Protein AF-A0A2E6XCW4-F1 (afdb_monomer_lite)

Structure (mmCIF, N/CA/C/O backbone):
data_AF-A0A2E6XCW4-F1
#
_entry.id   AF-A0A2E6XCW4-F1
#
loop_
_atom_site.group_PDB
_atom_site.id
_atom_site.type_symbol
_atom_site.label_atom_id
_atom_site.label_alt_id
_atom_site.label_comp_id
_atom_site.label_asym_id
_atom_site.label_entity_id
_atom_site.label_seq_id
_atom_site.pdbx_PDB_ins_code
_atom_site.Cartn_x
_atom_site.Cartn_y
_atom_site.Cartn_z
_atom_site.occupancy
_atom_site.B_iso_or_equiv
_atom_site.auth_seq_id
_atom_site.auth_comp_id
_atom_site.auth_asym_id
_atom_site.auth_atom_id
_atom_site.pdbx_PDB_model_num
ATOM 1 N N . MET A 1 1 ? -3.530 16.787 0.121 1.00 59.91 1 MET A N 1
ATOM 2 C CA . MET A 1 1 ? -4.184 15.929 1.139 1.00 59.91 1 MET A CA 1
ATOM 3 C C . MET A 1 1 ? -5.094 16.682 2.126 1.00 59.91 1 MET A C 1
ATOM 5 O O . MET A 1 1 ? -5.271 16.229 3.245 1.00 59.91 1 MET A O 1
ATOM 9 N N . MET A 1 2 ? -5.772 17.765 1.715 1.00 51.75 2 MET A N 1
ATOM 10 C CA . MET A 1 2 ? -6.749 18.475 2.572 1.00 51.75 2 MET A CA 1
ATOM 11 C C . MET A 1 2 ? -8.175 18.537 1.976 1.00 51.75 2 MET A C 1
ATOM 13 O O . MET A 1 2 ? -9.030 19.211 2.532 1.00 51.75 2 MET A O 1
ATOM 17 N N . HIS A 1 3 ? -8.447 17.809 0.877 1.00 69.50 3 HIS A N 1
ATOM 18 C CA . HIS A 1 3 ? -9.730 17.853 0.144 1.00 69.50 3 HIS A CA 1
ATOM 19 C C . HIS A 1 3 ? -10.192 16.494 -0.439 1.00 69.50 3 HIS A C 1
ATOM 21 O O . HIS A 1 3 ? -10.908 16.471 -1.433 1.00 69.50 3 HIS A O 1
ATOM 27 N N . THR A 1 4 ? -9.771 15.353 0.121 1.00 81.75 4 THR A N 1
ATOM 28 C CA . THR A 1 4 ? -10.329 14.041 -0.287 1.00 81.75 4 THR A CA 1
ATOM 29 C C . THR A 1 4 ? -11.581 13.721 0.535 1.00 81.75 4 THR A C 1
ATOM 31 O O . THR A 1 4 ? -11.649 14.093 1.707 1.00 81.75 4 THR A O 1
ATOM 34 N N . GLY A 1 5 ? -12.550 13.017 -0.058 1.00 91.06 5 GLY A N 1
ATOM 35 C CA . GLY A 1 5 ? -13.718 12.494 0.660 1.00 91.06 5 GLY A CA 1
ATOM 36 C C . GLY A 1 5 ? -13.362 11.414 1.691 1.00 91.06 5 GLY A C 1
ATOM 37 O O . GLY A 1 5 ? -14.079 11.262 2.674 1.00 91.06 5 GLY A O 1
ATOM 38 N N . ASN A 1 6 ? -12.213 10.742 1.520 1.00 90.12 6 ASN A N 1
ATOM 39 C CA . ASN A 1 6 ? -11.754 9.639 2.371 1.00 90.12 6 ASN A CA 1
ATOM 40 C C . ASN A 1 6 ? -10.370 9.942 2.985 1.00 90.12 6 ASN A C 1
ATOM 42 O O . ASN A 1 6 ? -9.367 9.319 2.635 1.00 90.12 6 ASN A O 1
ATOM 46 N N . PRO A 1 7 ? -10.261 10.909 3.915 1.00 92.19 7 PRO A N 1
ATOM 47 C CA . PRO A 1 7 ? -8.972 11.336 4.462 1.00 92.19 7 PRO A CA 1
ATOM 48 C C . PRO A 1 7 ? -8.257 10.260 5.287 1.00 92.19 7 PRO A C 1
ATOM 50 O O . PRO A 1 7 ? -7.034 10.309 5.404 1.00 92.19 7 PRO A O 1
ATOM 53 N N . LEU A 1 8 ? -8.991 9.311 5.877 1.00 92.81 8 LEU A N 1
ATOM 54 C CA . LEU A 1 8 ? -8.398 8.190 6.608 1.00 92.81 8 LEU A CA 1
ATOM 55 C C . LEU A 1 8 ? -7.685 7.222 5.659 1.00 92.81 8 LEU A C 1
ATOM 57 O O . LEU A 1 8 ? -6.536 6.874 5.908 1.00 92.81 8 LEU A O 1
ATOM 61 N N . GLU A 1 9 ? -8.345 6.839 4.568 1.00 93.75 9 GLU A N 1
ATOM 62 C CA . GLU A 1 9 ? -7.802 5.925 3.560 1.00 93.75 9 GLU A CA 1
ATOM 63 C C . GLU A 1 9 ? -6.494 6.466 2.975 1.00 93.75 9 GLU A C 1
ATOM 65 O O . GLU A 1 9 ? -5.464 5.803 3.034 1.00 93.75 9 GLU A O 1
ATOM 70 N N . GLU A 1 10 ? -6.484 7.727 2.540 1.00 93.50 10 GLU A N 1
ATOM 71 C CA . GLU A 1 10 ? -5.279 8.356 1.984 1.00 93.50 10 GLU A CA 1
ATOM 72 C C . GLU A 1 10 ? -4.138 8.468 3.012 1.00 93.50 10 GLU A C 1
ATOM 74 O O . GLU A 1 10 ? -2.962 8.338 2.669 1.00 93.50 10 GLU A O 1
ATOM 79 N N . LYS A 1 11 ? -4.455 8.670 4.299 1.00 93.62 11 LYS A N 1
ATOM 80 C CA . LYS A 1 11 ? -3.440 8.630 5.365 1.00 93.62 11 LYS A CA 1
ATOM 81 C C . LYS A 1 11 ? -2.888 7.222 5.575 1.00 93.62 11 LYS A C 1
ATOM 83 O O . LYS A 1 11 ? -1.691 7.087 5.816 1.00 93.62 11 LYS A O 1
ATOM 88 N N . MET A 1 12 ? -3.726 6.193 5.474 1.00 94.44 12 MET A N 1
ATOM 89 C CA . MET A 1 12 ? -3.289 4.800 5.566 1.00 94.44 12 MET A CA 1
ATOM 90 C C . MET A 1 12 ? -2.392 4.414 4.390 1.00 94.44 12 MET A C 1
ATOM 92 O O . MET A 1 12 ? -1.363 3.780 4.599 1.00 94.44 12 MET A O 1
ATOM 96 N N . VAL A 1 13 ? -2.714 4.865 3.177 1.00 93.75 13 VAL A N 1
ATOM 97 C CA . VAL A 1 13 ? -1.844 4.703 2.003 1.00 93.75 13 VAL A CA 1
ATOM 98 C C . VAL A 1 13 ? -0.467 5.309 2.260 1.00 93.75 13 VAL A C 1
ATOM 100 O O . VAL A 1 13 ? 0.542 4.638 2.052 1.00 93.75 13 VAL A O 1
ATOM 103 N N . LEU A 1 14 ? -0.402 6.549 2.764 1.00 92.06 14 LEU A N 1
ATOM 104 C CA . LEU A 1 14 ? 0.879 7.170 3.115 1.00 92.06 14 LEU A CA 1
ATOM 105 C C . LEU A 1 14 ? 1.634 6.382 4.182 1.00 92.06 14 LEU A C 1
ATOM 107 O O . LEU A 1 14 ? 2.839 6.183 4.050 1.00 92.06 14 LEU A O 1
ATOM 111 N N . PHE A 1 15 ? 0.940 5.940 5.230 1.00 93.38 15 PHE A N 1
ATOM 112 C CA . PHE A 1 15 ? 1.529 5.134 6.293 1.00 93.38 15 PHE A CA 1
ATOM 113 C C . PHE A 1 15 ? 2.190 3.867 5.731 1.00 93.38 15 PHE A C 1
ATOM 115 O O . PHE A 1 15 ? 3.363 3.614 6.003 1.00 93.38 15 PHE A O 1
ATOM 122 N N . TRP A 1 16 ? 1.485 3.116 4.881 1.00 93.44 16 TRP A N 1
ATOM 123 C CA . TRP A 1 16 ? 2.028 1.903 4.272 1.00 93.44 16 TRP A CA 1
ATOM 124 C C . TRP A 1 16 ? 3.146 2.179 3.272 1.00 93.44 16 TRP A C 1
ATOM 126 O O . TRP A 1 16 ? 4.148 1.464 3.265 1.00 93.44 16 TRP A O 1
ATOM 136 N N . HIS A 1 17 ? 3.027 3.249 2.487 1.00 90.12 17 HIS A N 1
ATOM 137 C CA . HIS A 1 17 ? 4.081 3.673 1.572 1.00 90.12 17 HIS A CA 1
ATOM 138 C C . HIS A 1 17 ? 5.382 4.021 2.314 1.00 90.12 17 HIS A C 1
ATOM 140 O O . HIS A 1 17 ? 6.464 3.707 1.828 1.00 90.12 17 HIS A O 1
ATOM 146 N N . GLN A 1 18 ? 5.304 4.608 3.514 1.00 88.38 1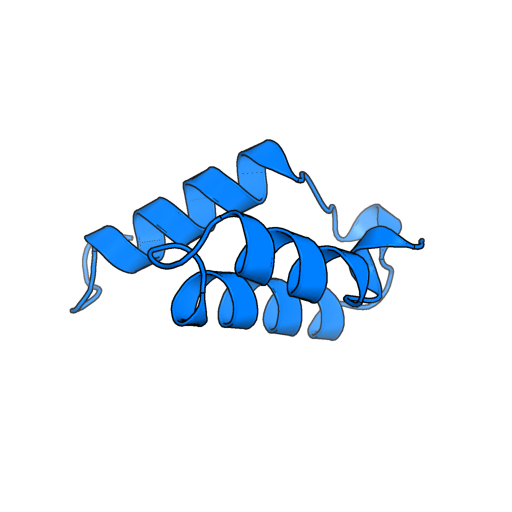8 GLN A N 1
ATOM 147 C CA . GLN A 1 18 ? 6.487 4.863 4.348 1.00 88.38 18 GLN A CA 1
ATOM 148 C C . GLN A 1 18 ? 7.100 3.584 4.937 1.00 88.38 18 GLN A C 1
ATOM 150 O O . GLN A 1 18 ? 8.312 3.529 5.118 1.00 88.38 18 GLN A O 1
ATOM 155 N N . ILE A 1 19 ? 6.293 2.558 5.226 1.00 90.38 19 ILE A N 1
ATOM 156 C CA . ILE A 1 19 ? 6.780 1.287 5.788 1.00 90.38 19 ILE A CA 1
ATOM 157 C C . ILE A 1 19 ? 7.467 0.427 4.726 1.00 90.38 19 ILE A C 1
ATOM 159 O O . ILE A 1 19 ? 8.536 -0.121 4.980 1.00 90.38 1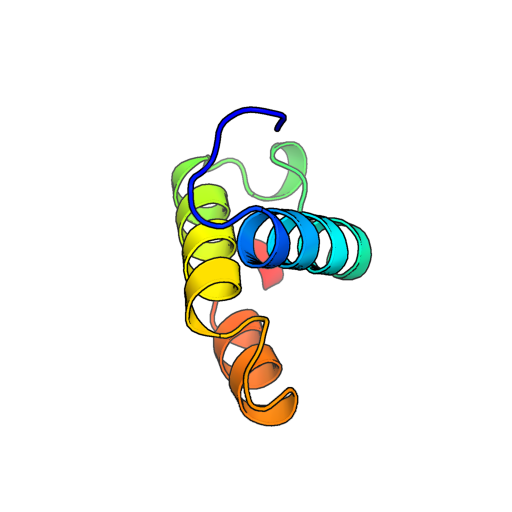9 ILE A O 1
ATOM 163 N N . PHE A 1 20 ? 6.854 0.292 3.550 1.00 86.75 20 PHE A N 1
ATOM 164 C CA . PHE A 1 20 ? 7.358 -0.590 2.492 1.00 86.75 20 PHE A CA 1
ATOM 165 C C . PHE A 1 20 ? 8.247 0.129 1.468 1.00 86.75 20 PHE A C 1
ATOM 167 O O . PHE A 1 20 ? 8.857 -0.538 0.637 1.00 86.75 20 PHE A O 1
ATOM 174 N N . ALA A 1 21 ? 8.352 1.460 1.575 1.00 67.25 21 ALA A N 1
ATOM 175 C CA . ALA A 1 21 ? 9.376 2.333 0.996 1.00 67.25 21 ALA A CA 1
ATOM 176 C C . ALA A 1 21 ? 9.860 1.927 -0.409 1.00 67.25 21 ALA A C 1
ATOM 178 O O . ALA A 1 21 ? 11.040 1.667 -0.644 1.00 67.25 21 ALA A O 1
ATOM 179 N N . THR A 1 22 ? 8.938 1.897 -1.365 1.00 69.56 22 THR A N 1
ATOM 180 C CA . THR A 1 22 ? 9.214 1.666 -2.786 1.00 69.56 22 THR A CA 1
ATOM 181 C C . THR A 1 22 ? 9.439 3.004 -3.497 1.00 69.56 22 THR A C 1
ATOM 183 O O . THR A 1 22 ? 8.539 3.830 -3.643 1.00 69.56 22 THR A O 1
ATOM 186 N N . GLY A 1 23 ? 10.680 3.257 -3.920 1.00 67.38 23 GLY A N 1
ATOM 187 C CA . GLY A 1 23 ? 11.052 4.474 -4.649 1.00 67.38 23 GLY A CA 1
ATOM 188 C C . GLY A 1 23 ? 10.975 4.298 -6.167 1.00 67.38 23 GLY A C 1
ATOM 189 O O . GLY A 1 23 ? 11.370 3.257 -6.685 1.00 67.38 23 GLY A O 1
ATOM 190 N N . GLN A 1 24 ? 10.548 5.335 -6.900 1.00 65.44 24 GLN A N 1
ATOM 191 C CA . GLN A 1 24 ? 10.544 5.342 -8.380 1.00 65.44 24 GLN A CA 1
ATOM 192 C C . GLN A 1 24 ? 11.905 4.963 -8.974 1.00 65.44 24 GLN A C 1
ATOM 194 O O . GLN A 1 24 ? 11.970 4.198 -9.928 1.00 65.44 24 GLN A O 1
ATOM 199 N N . SER A 1 25 ? 12.993 5.435 -8.360 1.00 69.50 25 SER A N 1
ATOM 200 C CA . SER A 1 25 ? 14.365 5.146 -8.791 1.00 69.50 25 SER A CA 1
ATOM 201 C C . SER A 1 25 ? 14.735 3.659 -8.754 1.00 69.50 25 SER A C 1
ATOM 203 O O . SER A 1 25 ? 15.749 3.285 -9.329 1.00 69.50 25 SER A O 1
ATOM 205 N N . LYS A 1 26 ? 13.958 2.834 -8.042 1.00 64.94 26 LYS A N 1
ATOM 206 C CA . LYS A 1 26 ? 14.146 1.384 -7.914 1.00 64.94 26 LYS A CA 1
ATOM 207 C C . LYS A 1 26 ? 13.288 0.608 -8.924 1.00 64.94 26 LYS A C 1
ATOM 209 O O . LYS A 1 26 ? 13.740 -0.370 -9.498 1.00 64.94 26 LYS A O 1
ATOM 214 N N . VAL A 1 27 ? 12.057 1.069 -9.145 1.00 70.06 27 VAL A N 1
ATOM 215 C CA . VAL A 1 27 ? 11.027 0.348 -9.912 1.00 70.06 27 VAL A CA 1
ATOM 216 C C . VAL A 1 27 ? 11.081 0.667 -11.415 1.00 70.06 27 VAL A C 1
ATOM 218 O O . VAL A 1 27 ? 10.597 -0.120 -12.228 1.00 70.06 27 VAL A O 1
ATOM 221 N N . ASP A 1 28 ? 11.657 1.816 -11.797 1.00 70.94 28 ASP A N 1
ATOM 222 C CA . ASP A 1 28 ? 11.830 2.322 -13.179 1.00 70.94 28 ASP A CA 1
ATOM 223 C C . ASP A 1 28 ? 10.512 2.516 -13.978 1.00 70.94 28 ASP A C 1
ATOM 225 O O . ASP A 1 28 ? 10.479 3.140 -15.037 1.00 70.94 28 ASP A O 1
ATOM 229 N N . HIS A 1 29 ? 9.382 2.044 -13.434 1.00 77.50 29 HIS A N 1
ATOM 230 C CA . HIS A 1 29 ? 8.049 2.069 -14.026 1.00 77.50 29 HIS A CA 1
ATOM 231 C C . HIS A 1 29 ? 7.038 2.671 -13.051 1.00 77.50 29 HIS A C 1
ATOM 233 O O . HIS A 1 29 ? 6.602 2.047 -12.082 1.00 77.50 29 HIS A O 1
ATOM 239 N N . TRP A 1 30 ? 6.595 3.890 -13.350 1.00 78.50 30 TRP A N 1
ATOM 240 C CA . TRP A 1 30 ? 5.685 4.627 -12.475 1.00 78.50 30 TRP A CA 1
ATOM 241 C C . TRP A 1 30 ? 4.304 3.981 -12.307 1.00 78.50 30 TRP A C 1
ATOM 243 O O . TRP A 1 30 ? 3.683 4.153 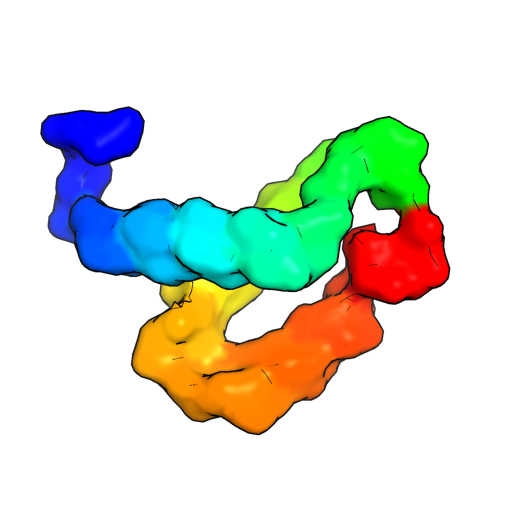-11.259 1.00 78.50 30 TRP A O 1
ATOM 253 N N . HIS A 1 31 ? 3.846 3.216 -13.301 1.00 84.38 31 HIS A N 1
ATOM 254 C CA . HIS A 1 31 ? 2.566 2.506 -13.267 1.00 84.38 31 HIS A CA 1
ATOM 255 C C . HIS A 1 31 ? 2.494 1.482 -12.128 1.00 84.38 31 HIS A C 1
ATOM 257 O O . HIS A 1 31 ? 1.457 1.357 -11.483 1.00 84.38 31 HIS A O 1
ATOM 263 N N . GLU A 1 32 ? 3.600 0.798 -11.836 1.00 85.12 32 GLU A N 1
ATOM 264 C CA . GLU A 1 32 ? 3.649 -0.221 -10.783 1.00 85.12 32 GLU A CA 1
ATOM 265 C C . GLU A 1 32 ? 3.486 0.401 -9.392 1.00 85.12 32 GLU A C 1
ATOM 267 O O . GLU A 1 32 ? 2.829 -0.155 -8.511 1.00 85.12 32 GLU A O 1
ATOM 272 N N . LEU A 1 33 ? 4.019 1.612 -9.208 1.00 87.12 33 LEU A N 1
ATOM 273 C CA . LEU A 1 33 ? 3.846 2.377 -7.975 1.00 87.12 33 LEU A CA 1
ATOM 274 C C . LEU A 1 33 ? 2.411 2.878 -7.798 1.00 87.12 33 LEU A C 1
ATOM 276 O O . LEU A 1 33 ? 1.912 2.888 -6.676 1.00 87.12 33 LEU A O 1
ATOM 280 N N . ILE A 1 34 ? 1.717 3.229 -8.884 1.00 89.62 34 ILE A N 1
ATOM 281 C CA . ILE A 1 34 ? 0.282 3.538 -8.816 1.00 89.62 34 ILE A CA 1
ATOM 282 C C . ILE A 1 34 ? -0.520 2.291 -8.457 1.00 89.62 34 ILE A C 1
ATOM 284 O O . ILE A 1 34 ? -1.330 2.351 -7.539 1.00 89.62 34 ILE A O 1
ATOM 288 N N . ALA A 1 35 ? -0.241 1.152 -9.095 1.00 90.19 35 ALA A N 1
ATOM 289 C CA . ALA A 1 35 ? -0.901 -0.108 -8.763 1.00 90.19 35 ALA A CA 1
ATOM 290 C C . ALA A 1 35 ? -0.686 -0.500 -7.290 1.00 90.19 35 ALA A C 1
ATOM 292 O O . ALA A 1 35 ? -1.587 -1.025 -6.638 1.00 90.19 35 ALA A O 1
ATOM 293 N N . GLN A 1 36 ? 0.494 -0.212 -6.734 1.00 90.81 36 GLN A N 1
ATOM 294 C CA . GLN A 1 36 ? 0.771 -0.424 -5.316 1.00 90.81 36 GLN A CA 1
ATOM 295 C C . GLN A 1 36 ? -0.020 0.535 -4.410 1.00 90.81 36 GLN A C 1
ATOM 297 O O . GLN A 1 36 ? -0.552 0.112 -3.385 1.00 90.81 36 GLN A O 1
ATOM 302 N N . ILE A 1 37 ? -0.123 1.814 -4.784 1.00 92.31 37 ILE A N 1
ATOM 303 C CA . ILE A 1 37 ? -0.935 2.811 -4.072 1.00 92.31 37 ILE A CA 1
ATOM 304 C C . ILE A 1 37 ? -2.413 2.406 -4.061 1.00 92.31 37 ILE A C 1
ATOM 306 O O . ILE A 1 37 ? -3.041 2.437 -3.003 1.00 92.31 37 ILE A O 1
ATOM 310 N N . ASP A 1 38 ? -2.954 1.986 -5.203 1.00 93.56 38 ASP A N 1
ATOM 311 C CA . ASP A 1 38 ? -4.346 1.545 -5.311 1.00 93.56 38 ASP A CA 1
ATOM 312 C C . ASP A 1 38 ? -4.584 0.256 -4.510 1.00 93.56 38 ASP A C 1
ATOM 314 O O . ASP A 1 38 ? -5.567 0.155 -3.779 1.00 93.56 38 ASP A O 1
ATOM 318 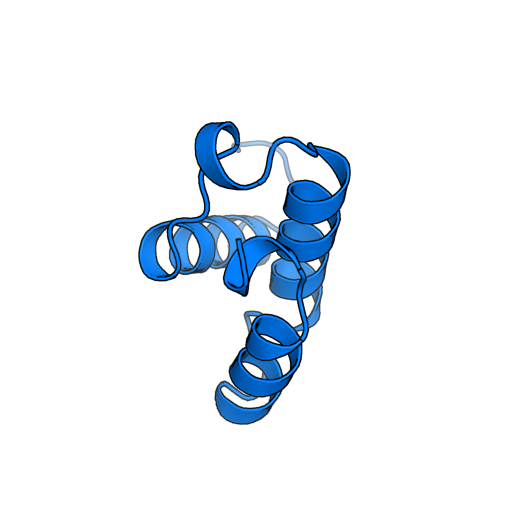N N . MET A 1 39 ? -3.623 -0.675 -4.503 1.00 94.25 39 MET A N 1
ATOM 319 C CA . MET A 1 39 ? -3.669 -1.842 -3.616 1.00 94.25 39 MET A CA 1
ATOM 320 C C . MET A 1 39 ? -3.735 -1.438 -2.134 1.00 94.25 39 MET A C 1
ATOM 322 O O . MET A 1 39 ? -4.512 -2.020 -1.372 1.00 94.25 39 MET A O 1
ATOM 326 N N . PHE A 1 40 ? -2.977 -0.420 -1.708 1.00 94.94 40 PHE A N 1
ATOM 327 C CA . PHE A 1 40 ? -3.065 0.089 -0.338 1.00 94.94 40 PHE A CA 1
ATOM 328 C C . PHE A 1 40 ? -4.397 0.785 -0.036 1.00 94.94 40 PHE A C 1
ATOM 330 O O . PHE A 1 40 ? -4.856 0.685 1.102 1.00 94.94 40 PHE A O 1
ATOM 337 N N . ARG A 1 41 ? -5.043 1.443 -1.007 1.00 94.31 41 ARG A N 1
ATOM 338 C CA . ARG A 1 41 ? -6.407 1.976 -0.825 1.00 94.31 41 ARG A CA 1
ATOM 339 C C . ARG A 1 41 ? -7.401 0.845 -0.579 1.00 94.31 41 ARG A C 1
ATOM 341 O O . ARG A 1 41 ? -8.139 0.879 0.401 1.00 94.31 41 ARG A O 1
ATOM 348 N N . ASP A 1 42 ? -7.328 -0.204 -1.394 1.00 94.88 42 ASP A N 1
ATOM 349 C CA . ASP A 1 42 ? -8.268 -1.326 -1.347 1.00 94.88 42 ASP A CA 1
ATOM 350 C C . ASP A 1 42 ? -8.075 -2.233 -0.121 1.00 94.88 42 ASP A C 1
ATOM 352 O O . ASP A 1 42 ? -9.036 -2.765 0.439 1.00 94.88 42 ASP A O 1
ATOM 356 N N . ARG A 1 43 ? -6.821 -2.470 0.290 1.00 95.12 43 ARG A N 1
ATOM 357 C CA . ARG A 1 43 ? -6.468 -3.496 1.293 1.00 95.12 43 ARG A CA 1
ATOM 358 C C . ARG A 1 43 ? -5.848 -2.938 2.570 1.00 95.12 43 ARG A C 1
ATOM 360 O O . ARG A 1 43 ? -5.793 -3.656 3.567 1.00 95.12 43 ARG A O 1
ATOM 367 N N . GLY A 1 44 ? -5.412 -1.679 2.580 1.00 93.81 44 GLY A N 1
ATOM 368 C CA . GLY A 1 44 ? -4.614 -1.094 3.663 1.00 93.81 44 GLY A CA 1
ATOM 369 C C . GLY A 1 44 ? -5.340 -0.919 4.998 1.00 93.81 44 GLY A C 1
ATOM 370 O O . GLY A 1 44 ? -4.684 -0.700 6.014 1.00 93.81 44 GLY A O 1
ATOM 371 N N . MET A 1 45 ? -6.671 -1.032 5.027 1.00 95.19 45 MET A N 1
ATOM 372 C CA . MET A 1 45 ? -7.479 -1.040 6.259 1.00 95.19 45 MET A CA 1
ATOM 373 C C . MET A 1 45 ? -8.036 -2.430 6.611 1.00 95.19 45 MET A C 1
ATOM 375 O O . MET A 1 45 ? -8.784 -2.570 7.577 1.00 95.19 45 MET A O 1
ATOM 379 N N . GLY A 1 46 ? -7.709 -3.453 5.817 1.00 93.56 46 GLY A N 1
ATOM 380 C CA . GLY A 1 46 ? -8.214 -4.813 5.968 1.00 93.56 46 GLY A CA 1
ATOM 381 C C . GLY A 1 46 ? -7.257 -5.746 6.714 1.00 93.56 46 GLY A C 1
ATOM 382 O O . GLY A 1 46 ? -6.491 -5.350 7.591 1.00 93.56 46 GLY A O 1
ATOM 383 N N . SER A 1 47 ? -7.310 -7.030 6.357 1.00 95.69 47 SER A N 1
ATOM 384 C CA . SER A 1 47 ? -6.422 -8.062 6.897 1.00 95.69 47 SER A CA 1
ATOM 385 C C . SER A 1 47 ? -4.964 -7.765 6.546 1.00 95.69 47 SER A C 1
ATOM 387 O O . SER A 1 47 ? -4.578 -7.783 5.376 1.00 95.69 47 SER A O 1
ATOM 389 N N . TYR A 1 48 ? -4.133 -7.567 7.572 1.00 93.00 48 TYR A N 1
ATOM 390 C CA . TYR A 1 48 ? -2.697 -7.344 7.396 1.00 93.00 48 TYR A CA 1
ATOM 391 C C . TYR A 1 48 ? -2.021 -8.498 6.643 1.00 93.00 48 TYR A C 1
ATOM 393 O O . TYR A 1 48 ? -1.174 -8.270 5.784 1.00 93.00 48 TYR A O 1
ATOM 401 N N . ARG A 1 49 ? -2.436 -9.744 6.916 1.00 94.94 49 ARG A N 1
ATOM 402 C CA . ARG A 1 49 ? -1.930 -10.932 6.213 1.00 94.94 49 ARG A CA 1
ATOM 403 C C . ARG A 1 49 ? -2.196 -10.837 4.714 1.00 94.94 49 ARG A C 1
ATOM 405 O O . ARG A 1 49 ? -1.281 -11.061 3.930 1.00 94.94 49 ARG A O 1
ATOM 412 N N . ASP A 1 50 ? -3.428 -10.524 4.333 1.00 95.00 50 ASP A N 1
ATOM 413 C CA . ASP A 1 50 ? -3.827 -10.534 2.924 1.00 95.00 50 ASP A CA 1
ATOM 414 C C . ASP A 1 50 ? -3.184 -9.365 2.181 1.00 95.00 50 ASP A C 1
ATOM 416 O O . ASP A 1 50 ? -2.676 -9.541 1.078 1.00 95.00 50 ASP A O 1
ATOM 420 N N . MET A 1 51 ? -3.105 -8.199 2.829 1.00 94.75 51 MET A N 1
ATOM 421 C CA . MET A 1 51 ? -2.375 -7.046 2.309 1.00 94.75 51 MET A CA 1
ATOM 422 C C . MET A 1 51 ? -0.899 -7.385 2.052 1.00 94.75 51 MET A C 1
ATOM 424 O O . MET A 1 51 ? -0.381 -7.060 0.990 1.00 94.75 51 MET A O 1
ATOM 428 N N . LEU A 1 52 ? -0.220 -8.072 2.980 1.00 92.94 52 LEU A N 1
ATOM 429 C CA . LEU A 1 52 ? 1.170 -8.495 2.780 1.00 92.94 52 LEU A CA 1
ATOM 430 C C . LEU A 1 52 ? 1.328 -9.502 1.636 1.00 92.94 52 LEU A C 1
ATOM 432 O O . LEU A 1 52 ? 2.309 -9.435 0.897 1.00 92.94 52 LEU A O 1
ATOM 436 N N . VAL A 1 53 ? 0.384 -10.434 1.485 1.00 94.00 53 VAL A N 1
ATOM 437 C CA . VAL A 1 53 ? 0.401 -11.411 0.388 1.00 94.00 53 VAL A CA 1
ATOM 438 C C . VAL A 1 53 ? 0.231 -10.718 -0.963 1.00 94.00 53 VAL A C 1
ATOM 440 O O . VAL A 1 53 ? 0.954 -11.045 -1.899 1.00 94.00 53 VAL A O 1
ATOM 443 N N . GLU A 1 54 ? -0.682 -9.753 -1.073 1.00 91.81 54 GLU A N 1
ATOM 444 C CA . GLU A 1 54 ? -0.864 -8.975 -2.304 1.00 91.81 54 GLU A CA 1
ATOM 445 C C . GLU A 1 54 ? 0.32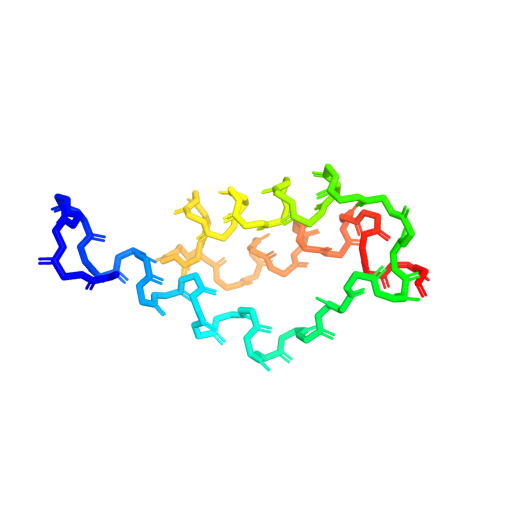8 -8.055 -2.583 1.00 91.81 54 GLU A C 1
ATOM 447 O O . GLU A 1 54 ? 0.802 -7.982 -3.715 1.00 91.81 54 GLU A O 1
ATOM 452 N N . LEU A 1 55 ? 0.890 -7.430 -1.546 1.00 91.44 55 LEU A N 1
ATOM 453 C CA . LEU A 1 55 ? 2.101 -6.625 -1.663 1.00 91.44 55 LEU A CA 1
ATOM 454 C C . LEU A 1 55 ? 3.283 -7.447 -2.192 1.00 91.44 55 LEU A C 1
ATOM 456 O O . LEU A 1 55 ? 3.987 -6.989 -3.085 1.00 91.44 55 LEU A O 1
ATOM 460 N N . ALA A 1 56 ? 3.484 -8.668 -1.693 1.00 89.81 56 ALA A N 1
ATOM 461 C CA . ALA A 1 56 ? 4.572 -9.540 -2.135 1.00 89.81 56 ALA A CA 1
ATOM 462 C C . ALA A 1 56 ? 4.465 -9.959 -3.614 1.00 89.81 56 ALA A C 1
ATOM 464 O O . ALA A 1 56 ? 5.476 -10.299 -4.225 1.00 89.81 56 ALA A O 1
ATOM 465 N N . LYS A 1 57 ? 3.259 -9.938 -4.194 1.00 88.62 57 LYS A N 1
ATOM 466 C CA . LYS A 1 57 ? 3.035 -10.200 -5.625 1.00 88.62 57 LYS A CA 1
ATOM 467 C C . LYS A 1 57 ? 3.280 -8.968 -6.496 1.00 88.62 57 LYS A C 1
ATOM 469 O O . LYS A 1 57 ? 3.382 -9.107 -7.712 1.00 88.62 57 LYS A O 1
ATOM 474 N N . ASN A 1 58 ? 3.331 -7.774 -5.903 1.00 83.56 58 ASN A N 1
ATOM 475 C CA . ASN A 1 58 ? 3.488 -6.537 -6.648 1.00 83.56 58 ASN A CA 1
ATOM 476 C C . ASN A 1 58 ? 4.933 -6.417 -7.190 1.00 83.56 58 ASN A C 1
ATOM 478 O O . ASN A 1 58 ? 5.882 -6.549 -6.409 1.00 83.56 58 ASN A O 1
ATOM 482 N N . PRO A 1 59 ? 5.127 -6.118 -8.490 1.00 78.25 59 PRO A N 1
ATOM 483 C CA . PRO A 1 59 ? 6.455 -5.993 -9.098 1.00 78.25 59 PRO A CA 1
ATOM 484 C C . PRO A 1 59 ? 7.394 -5.005 -8.391 1.00 78.25 59 PRO A C 1
ATOM 486 O O . PRO A 1 59 ? 8.601 -5.241 -8.348 1.00 78.25 59 PRO A O 1
ATOM 489 N N . THR A 1 60 ? 6.858 -3.951 -7.760 1.00 79.38 60 THR A N 1
ATOM 490 C CA . THR A 1 60 ? 7.643 -2.965 -6.987 1.00 79.38 60 THR A CA 1
ATOM 491 C C . THR A 1 60 ? 8.434 -3.564 -5.819 1.00 79.38 60 THR A C 1
ATOM 493 O O . THR A 1 60 ? 9.412 -2.971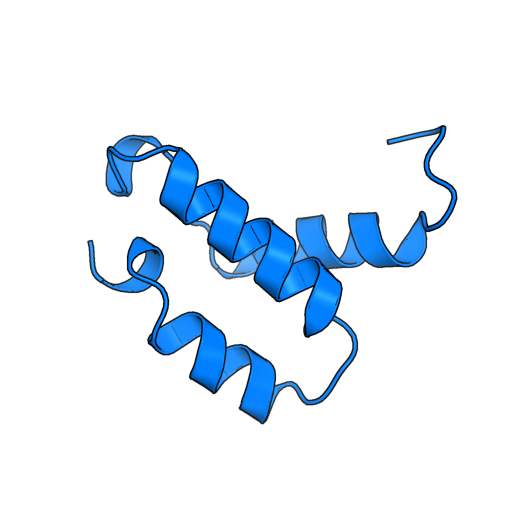 -5.353 1.00 79.38 60 THR A O 1
ATOM 496 N N . MET A 1 61 ? 8.041 -4.745 -5.337 1.00 80.94 61 MET A N 1
ATOM 497 C CA . MET A 1 61 ? 8.717 -5.432 -4.236 1.00 80.94 61 MET A CA 1
ATOM 498 C C . MET A 1 61 ? 9.862 -6.338 -4.696 1.00 80.94 61 MET A C 1
ATOM 500 O O . MET A 1 61 ? 10.681 -6.730 -3.867 1.00 80.94 61 MET A O 1
ATOM 504 N N . ILE A 1 62 ? 9.953 -6.647 -5.992 1.00 72.44 62 ILE A N 1
ATOM 505 C CA . ILE A 1 62 ? 10.939 -7.591 -6.543 1.00 72.44 62 ILE A CA 1
ATOM 506 C C . ILE A 1 62 ? 12.218 -6.875 -6.999 1.00 72.44 62 ILE A C 1
ATOM 508 O O . ILE A 1 62 ? 13.311 -7.381 -6.751 1.00 72.44 62 ILE A O 1
ATOM 512 N N . PHE A 1 63 ? 12.084 -5.706 -7.630 1.00 60.44 63 PHE A N 1
ATOM 513 C CA . PHE A 1 63 ? 13.183 -4.934 -8.234 1.00 60.44 63 PHE A CA 1
ATOM 514 C C . PHE A 1 63 ? 13.480 -3.700 -7.433 1.00 60.44 63 PHE A C 1
ATOM 516 O O . PHE A 1 63 ? 14.621 -3.556 -6.950 1.00 60.44 63 PHE A O 1
#

Foldseek 3Di:
DPDDPCVPLLVLLVVVCVVLVQDCVQQVDVVLVVVLSVLSSVPSVHDPVVSVVVVCVRSSNVD

pLDDT: mean 85.4, std 11.09, range [51.75, 95.69]

Radius of gyration: 11.62 Å; chains: 1; bounding box: 28×30×21 Å

Secondary structure (DSSP, 8-state):
--S-S-HHHHHHHHHHHHHH---HHHHS-HHHHHHHHHHHHHHTTS-HHHHHHHHHHSGGGT-

Sequence (63 aa):
MMHTGNPLEEKMVLFWHQIFATGQSKVDHWHELIAQIDMFRDRGMGSYRDMLVELAKNPTMIF